Protein AF-A0A1Y2I792-F1 (afdb_monomer_lite)

Secondary structure (DSSP, 8-state):
-TT--HHHHHHHHHHHHHHHHHHHHHHHHHHTTGGG-TTS-S-S-HHHHHHHHHHHHHHHHHHHHHHHHHHHHHHH-EEE-TTS-EEEPPGGGS-HHHHHHHHHHHHHHHHHHHH-

pLDDT: mean 80.73, std 10.14, range [43.69, 92.12]

Radius of gyration: 18.72 Å; chains: 1; bounding box: 42×23×55 Å

Foldseek 3Di:
DQQDDLVVLVVQLVVLVVVLVVVQVVCCVPPNCLVLPPPNDDDPDPPVNLLVVLLNLLSVLSNVLSVLVSVQQVVQDWDQDPVRDTGRDGLVPGDPVSNVVVVVSVVSNVSSVVSD

Sequence (116 aa):
MSTASGTAFLLWSILSVLFLVFLVHHLWCYDRFKCLRWSAGRQPGAFKRVMTYSYLAAVPLFAFYSIGMTVIKYSEGFIMTPDGSFIPMPIDLYREPNRSWVLPLQFVFSIAFALE

Organism: Trametes coccinea (strain BRFM310) (NCBI:txid1353009)

Structure (mmCIF, N/CA/C/O backbone):
data_AF-A0A1Y2I792-F1
#
_entry.id   AF-A0A1Y2I792-F1
#
loop_
_atom_site.group_PDB
_atom_site.id
_atom_site.type_symbol
_atom_site.label_atom_id
_atom_site.label_alt_id
_atom_site.label_comp_id
_atom_site.label_asym_id
_atom_site.label_entity_id
_atom_site.label_seq_id
_atom_site.pdbx_PDB_ins_code
_atom_site.Cartn_x
_atom_site.Cartn_y
_atom_site.Cartn_z
_atom_site.occupancy
_atom_site.B_iso_or_equiv
_atom_site.auth_seq_id
_atom_site.auth_comp_id
_atom_site.auth_asym_id
_atom_site.auth_atom_id
_atom_site.pdbx_PDB_model_num
ATOM 1 N N . MET A 1 1 ? -0.275 7.781 14.351 1.00 47.59 1 MET A N 1
ATOM 2 C CA . MET A 1 1 ? -1.247 7.251 13.358 1.00 47.59 1 MET A CA 1
ATOM 3 C C . MET A 1 1 ? -2.471 6.574 14.003 1.00 47.59 1 MET A C 1
ATOM 5 O O . MET A 1 1 ? -3.304 6.030 13.290 1.00 47.59 1 MET A O 1
ATOM 9 N N . SER A 1 2 ? -2.631 6.630 15.330 1.00 43.69 2 SER A N 1
ATOM 10 C CA . SER A 1 2 ? -3.704 5.968 16.093 1.00 43.69 2 SER A CA 1
ATOM 11 C C . SER A 1 2 ? -5.066 6.679 16.029 1.00 43.69 2 SER A C 1
ATOM 13 O O . SER A 1 2 ? -6.090 6.031 16.194 1.00 43.69 2 SER A O 1
ATOM 15 N N . THR A 1 3 ? -5.100 7.975 15.709 1.00 54.97 3 THR A N 1
ATOM 16 C CA . THR A 1 3 ? -6.329 8.792 15.643 1.00 54.97 3 THR A CA 1
ATOM 17 C C . THR A 1 3 ? -6.864 9.014 14.227 1.00 54.97 3 THR A C 1
ATOM 19 O O . THR A 1 3 ? -7.884 9.673 14.048 1.00 54.97 3 THR A O 1
ATOM 22 N N . ALA A 1 4 ? -6.193 8.489 13.199 1.00 63.38 4 ALA A N 1
ATOM 23 C CA . ALA A 1 4 ? -6.620 8.694 11.820 1.00 63.38 4 ALA A CA 1
ATOM 24 C C . ALA A 1 4 ? -7.951 7.964 11.546 1.00 63.38 4 ALA A C 1
ATOM 26 O O . ALA A 1 4 ? -8.078 6.756 11.803 1.00 63.38 4 ALA A O 1
ATOM 27 N N . SER A 1 5 ? -8.931 8.725 11.042 1.00 73.56 5 SER A N 1
ATOM 28 C CA . SER A 1 5 ? -10.296 8.272 10.754 1.00 73.56 5 SER A CA 1
ATOM 29 C C . SER A 1 5 ? -10.304 7.095 9.777 1.00 73.56 5 SER A C 1
ATOM 31 O O . SER A 1 5 ? -9.561 7.097 8.796 1.00 73.56 5 SER A O 1
ATOM 33 N N . GLY A 1 6 ? -11.181 6.109 10.001 1.00 74.88 6 GLY A N 1
ATOM 34 C CA . GLY A 1 6 ? -11.379 4.989 9.070 1.00 74.88 6 GLY A CA 1
ATOM 35 C C . GLY A 1 6 ? -11.740 5.452 7.654 1.00 74.88 6 GLY A C 1
ATOM 36 O O . GLY A 1 6 ? -11.275 4.870 6.677 1.00 74.88 6 GLY A O 1
ATOM 37 N N . THR A 1 7 ? -12.455 6.575 7.534 1.00 82.25 7 THR A N 1
ATOM 38 C CA . THR A 1 7 ? -12.795 7.184 6.238 1.00 82.25 7 THR A CA 1
ATOM 39 C C . THR A 1 7 ? -11.575 7.707 5.479 1.00 82.25 7 THR A C 1
ATOM 41 O O . THR A 1 7 ? -11.562 7.671 4.251 1.00 82.25 7 THR A O 1
ATOM 44 N N . ALA A 1 8 ? -10.527 8.149 6.181 1.00 84.94 8 ALA A N 1
ATOM 45 C CA . ALA A 1 8 ? -9.288 8.595 5.548 1.00 84.94 8 ALA A CA 1
ATOM 46 C C . ALA A 1 8 ? -8.516 7.412 4.945 1.00 84.94 8 ALA A C 1
ATOM 48 O O . ALA A 1 8 ? -8.033 7.507 3.820 1.00 84.94 8 ALA A O 1
ATOM 49 N N . PHE A 1 9 ? -8.464 6.276 5.652 1.00 84.06 9 PHE A N 1
ATOM 50 C CA . PHE A 1 9 ? -7.863 5.049 5.120 1.00 84.06 9 PHE A CA 1
ATOM 51 C C . PHE A 1 9 ? -8.654 4.489 3.935 1.00 84.06 9 PHE A C 1
ATOM 53 O O . PHE A 1 9 ? -8.044 4.061 2.959 1.00 84.06 9 PHE A O 1
ATOM 60 N N . LEU A 1 10 ? -9.988 4.582 3.967 1.00 85.62 10 LEU A N 1
ATOM 61 C CA . LEU A 1 10 ? -10.834 4.214 2.830 1.00 85.62 10 LEU A CA 1
ATOM 62 C C . LEU A 1 10 ? -10.539 5.082 1.599 1.00 85.62 10 LEU A C 1
ATOM 64 O O . LEU A 1 10 ? -10.350 4.553 0.506 1.00 85.62 10 LEU A O 1
ATOM 68 N N . LEU A 1 11 ? -10.450 6.404 1.775 1.00 89.19 11 LEU A N 1
ATOM 69 C CA . LEU A 1 11 ? -10.072 7.318 0.696 1.00 89.19 11 LEU A CA 1
ATOM 70 C C . LEU A 1 11 ? -8.689 6.961 0.136 1.00 89.19 11 LEU A C 1
ATOM 72 O O . LEU A 1 11 ? -8.533 6.851 -1.078 1.00 89.19 11 LEU A O 1
ATOM 76 N N . TRP A 1 12 ? -7.703 6.737 1.008 1.00 88.50 12 TRP A N 1
ATOM 77 C CA . TRP A 1 12 ? -6.365 6.305 0.598 1.00 88.50 12 TRP A CA 1
ATOM 78 C C . TRP A 1 12 ? -6.408 4.999 -0.188 1.00 88.50 12 TRP A C 1
ATOM 80 O O . TRP A 1 12 ? -5.787 4.913 -1.239 1.00 88.50 12 TRP A O 1
ATOM 90 N N . SER A 1 13 ? -7.192 4.021 0.259 1.00 88.12 13 SER A N 1
ATOM 91 C CA . SER A 1 13 ? -7.353 2.747 -0.438 1.00 88.12 13 SER A CA 1
ATOM 92 C C . SER A 1 13 ? -7.921 2.932 -1.846 1.00 88.12 13 SER A C 1
ATOM 94 O O . SER A 1 13 ? -7.358 2.409 -2.808 1.00 88.12 13 SER A O 1
ATOM 96 N N . ILE A 1 14 ? -8.976 3.739 -1.996 1.00 90.56 14 ILE A N 1
ATOM 97 C CA . ILE A 1 14 ? -9.581 4.031 -3.302 1.00 90.56 14 ILE A CA 1
ATOM 98 C C . ILE A 1 14 ? -8.573 4.730 -4.220 1.00 90.56 14 ILE A C 1
ATOM 100 O O . ILE A 1 14 ? -8.395 4.316 -5.366 1.00 90.56 14 ILE A O 1
ATOM 104 N N . LEU A 1 15 ? -7.887 5.761 -3.721 1.00 91.12 15 LEU A N 1
ATOM 105 C CA . LEU A 1 15 ? -6.900 6.512 -4.499 1.00 91.12 15 LEU A CA 1
ATOM 106 C C . LEU A 1 15 ? -5.713 5.633 -4.915 1.00 91.12 15 LEU A C 1
ATOM 108 O O . LEU A 1 15 ? -5.312 5.675 -6.078 1.00 91.12 15 LEU A O 1
ATOM 112 N N . SER A 1 16 ? -5.190 4.796 -4.015 1.00 89.38 16 SER A N 1
ATOM 113 C CA . SER A 1 16 ? -4.095 3.869 -4.321 1.00 89.38 16 SER A CA 1
ATOM 114 C C . SER A 1 16 ? -4.496 2.827 -5.367 1.00 89.38 16 SER A C 1
ATOM 116 O O . SER A 1 16 ? -3.713 2.547 -6.274 1.00 89.38 16 SER A O 1
ATOM 118 N N . VAL A 1 17 ? -5.713 2.278 -5.292 1.00 90.88 17 VAL A N 1
ATOM 119 C CA . VAL A 1 17 ? -6.212 1.308 -6.282 1.00 90.88 17 VAL A CA 1
ATOM 120 C C . VAL A 1 17 ? -6.430 1.969 -7.643 1.00 90.88 17 VAL A C 1
ATOM 122 O O . VAL A 1 17 ? -5.994 1.424 -8.657 1.00 90.88 17 VAL A O 1
ATOM 125 N N . LEU A 1 18 ? -7.047 3.154 -7.684 1.00 92.12 18 LEU A N 1
ATOM 126 C CA . LEU A 1 18 ? -7.227 3.909 -8.929 1.00 92.12 18 LEU A CA 1
ATOM 127 C C . LEU A 1 18 ? -5.883 4.241 -9.580 1.00 92.12 18 LEU A C 1
ATOM 129 O O . LEU A 1 18 ? -5.724 4.056 -10.787 1.00 92.12 18 LEU A O 1
ATOM 133 N N . PHE A 1 19 ? -4.906 4.678 -8.784 1.00 89.81 19 PHE A N 1
ATOM 134 C CA . PHE A 1 19 ? -3.566 4.976 -9.273 1.00 89.81 19 PHE A CA 1
ATOM 135 C C . PHE A 1 19 ? -2.854 3.728 -9.805 1.00 89.81 19 PHE A C 1
ATOM 137 O O . PHE A 1 19 ? -2.252 3.784 -10.875 1.00 89.81 19 PHE A O 1
ATOM 144 N N . LEU A 1 20 ? -2.978 2.583 -9.124 1.00 89.69 20 LEU A N 1
ATOM 145 C CA . LEU A 1 20 ? -2.420 1.312 -9.590 1.00 89.69 20 LEU A CA 1
ATOM 146 C C . LEU A 1 20 ? -3.032 0.882 -10.932 1.00 89.69 20 LEU A C 1
ATOM 148 O O . LEU A 1 20 ? -2.297 0.526 -11.853 1.00 89.69 20 LEU A O 1
ATOM 152 N N . VAL A 1 21 ? -4.361 0.944 -11.067 1.00 91.12 21 VAL A N 1
ATOM 153 C CA . VAL A 1 21 ? -5.055 0.605 -12.322 1.00 91.12 21 VAL A CA 1
ATOM 154 C C . VAL A 1 21 ? -4.637 1.555 -13.442 1.00 91.12 21 VAL A C 1
ATOM 156 O O . VAL A 1 21 ? -4.319 1.099 -14.541 1.00 91.12 21 VAL A O 1
ATOM 159 N N . PHE A 1 22 ? -4.581 2.859 -13.161 1.00 91.38 22 PHE A N 1
ATOM 160 C CA . PHE A 1 22 ? -4.110 3.858 -14.116 1.00 91.38 22 PHE A CA 1
ATOM 161 C C . PHE A 1 22 ? -2.671 3.581 -14.563 1.00 91.38 22 PHE A C 1
ATOM 163 O O . PHE A 1 22 ? -2.397 3.588 -15.761 1.00 91.38 22 PHE A O 1
ATOM 170 N N . LEU A 1 23 ? -1.768 3.277 -13.628 1.00 88.06 23 LEU A N 1
ATOM 171 C CA . LEU A 1 23 ? -0.369 2.970 -13.915 1.00 88.06 23 LEU A CA 1
ATOM 172 C C . LEU A 1 23 ? -0.246 1.720 -14.792 1.00 88.06 23 LEU A C 1
ATOM 174 O O . LEU A 1 23 ? 0.409 1.761 -15.833 1.00 88.06 23 LEU A O 1
ATOM 178 N N . VAL A 1 24 ? -0.923 0.629 -14.429 1.00 87.88 24 VAL A N 1
ATOM 179 C CA . VAL A 1 24 ? -0.937 -0.620 -15.210 1.00 87.88 24 VAL A CA 1
ATOM 180 C C . VAL A 1 24 ? -1.485 -0.380 -16.619 1.00 87.88 24 VAL A C 1
ATOM 182 O O . VAL A 1 24 ? -0.885 -0.828 -17.597 1.00 87.88 24 VAL A O 1
ATOM 185 N N . HIS A 1 25 ? -2.585 0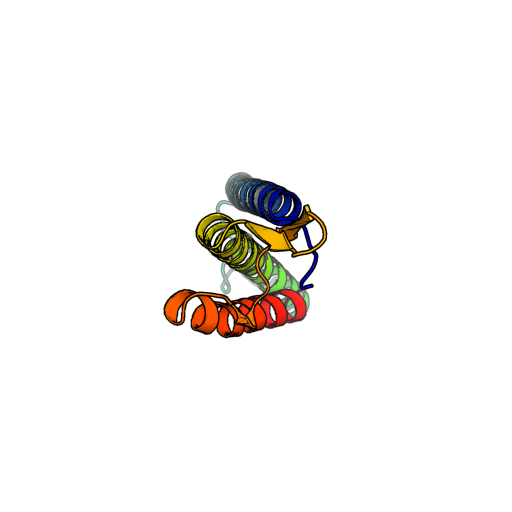.366 -16.738 1.00 89.94 25 HIS A N 1
ATOM 186 C CA . HIS A 1 25 ? -3.183 0.712 -18.025 1.00 89.94 25 HIS A CA 1
ATOM 187 C C . HIS A 1 25 ? -2.248 1.585 -18.876 1.00 89.94 25 HIS A C 1
ATOM 189 O O . HIS A 1 25 ? -2.026 1.293 -20.050 1.00 89.94 25 HIS A O 1
ATOM 195 N N . HIS A 1 26 ? -1.646 2.620 -18.287 1.00 88.38 26 HIS A N 1
ATOM 196 C CA . HIS A 1 26 ? -0.700 3.501 -18.967 1.00 88.38 26 HIS A CA 1
ATOM 197 C C . HIS A 1 26 ? 0.515 2.721 -19.488 1.00 88.38 26 HIS A C 1
ATOM 199 O O . HIS A 1 26 ? 0.885 2.853 -20.654 1.00 88.38 26 HIS A O 1
ATOM 205 N N . LEU A 1 27 ? 1.099 1.849 -18.663 1.00 84.81 27 LEU A N 1
ATOM 206 C CA . LEU A 1 27 ? 2.219 0.988 -19.060 1.00 84.81 27 LEU A CA 1
ATOM 207 C C . LEU A 1 27 ? 1.853 0.021 -20.187 1.00 84.81 27 LEU A C 1
ATOM 209 O O . LEU A 1 27 ? 2.672 -0.251 -21.074 1.00 84.81 27 LEU A O 1
ATOM 213 N N . TRP A 1 28 ? 0.631 -0.505 -20.148 1.00 85.81 28 TRP A N 1
ATOM 214 C CA . TRP A 1 28 ? 0.127 -1.370 -21.199 1.00 85.81 28 TRP A CA 1
ATOM 215 C C . TRP A 1 28 ? -0.042 -0.613 -22.518 1.00 85.81 28 TRP A C 1
ATOM 217 O O . TRP A 1 28 ? 0.459 -1.079 -23.539 1.00 85.81 28 TRP A O 1
ATOM 227 N N . CYS A 1 29 ? -0.674 0.562 -22.506 1.00 85.75 29 CYS A N 1
ATOM 228 C CA . CYS A 1 29 ? -0.873 1.380 -23.705 1.00 85.75 29 CYS A CA 1
ATOM 229 C C . CYS A 1 29 ? 0.438 1.890 -24.311 1.00 85.75 29 CYS A C 1
ATOM 231 O O . CYS A 1 29 ? 0.543 1.954 -25.533 1.00 85.75 29 CYS A O 1
ATOM 233 N N . TYR A 1 30 ? 1.426 2.239 -23.484 1.00 81.12 30 TYR A N 1
ATOM 234 C CA . TYR A 1 30 ? 2.667 2.838 -23.972 1.00 81.12 30 TYR A CA 1
ATOM 235 C C . TYR A 1 30 ? 3.564 1.825 -24.690 1.00 81.12 30 TYR A C 1
ATOM 237 O O . TYR A 1 30 ? 4.069 2.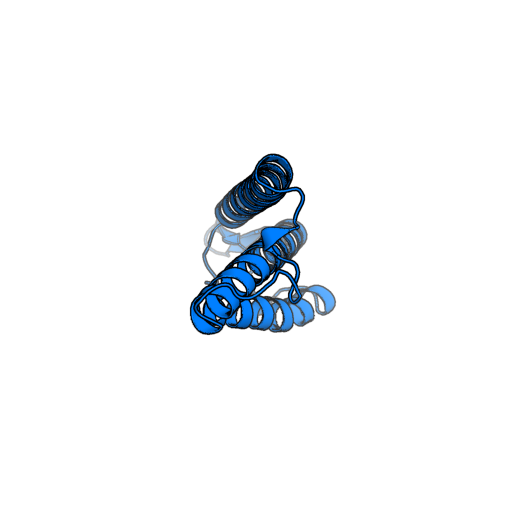108 -25.773 1.00 81.12 30 TYR A O 1
ATOM 245 N N . ASP A 1 31 ? 3.776 0.641 -24.099 1.00 76.50 31 ASP A N 1
ATOM 246 C CA . ASP A 1 31 ? 4.692 -0.344 -24.692 1.00 76.50 31 ASP A CA 1
ATOM 247 C C . ASP A 1 31 ? 4.407 -1.805 -24.299 1.00 76.50 31 ASP A C 1
ATOM 249 O O . ASP A 1 31 ? 5.280 -2.669 -24.395 1.00 76.50 31 ASP A O 1
ATOM 253 N N . ARG A 1 32 ? 3.198 -2.125 -23.813 1.00 78.44 32 ARG A N 1
ATOM 254 C CA . ARG A 1 32 ? 2.828 -3.488 -23.368 1.00 78.44 32 ARG A CA 1
ATOM 255 C C . ARG A 1 32 ? 3.886 -4.130 -22.455 1.00 78.44 32 ARG A C 1
ATOM 257 O O . ARG A 1 32 ? 4.253 -5.287 -22.650 1.00 78.44 32 ARG A O 1
ATOM 264 N N . PHE A 1 33 ? 4.424 -3.361 -21.505 1.00 74.75 33 PHE A N 1
ATOM 265 C CA . PHE A 1 33 ? 5.510 -3.768 -20.595 1.00 74.75 33 PHE A CA 1
ATOM 266 C C . PHE A 1 33 ? 6.866 -4.116 -21.248 1.00 74.75 33 PHE A C 1
ATOM 268 O O . PHE A 1 33 ? 7.776 -4.569 -20.552 1.00 74.75 33 PHE A O 1
ATOM 275 N N . LYS A 1 34 ? 7.080 -3.880 -22.549 1.00 68.62 34 LYS A N 1
ATOM 276 C CA . LYS A 1 34 ? 8.369 -4.171 -23.208 1.00 68.62 34 LYS A CA 1
ATOM 277 C C . LYS A 1 34 ? 9.506 -3.271 -22.704 1.00 68.62 34 LYS A C 1
ATOM 279 O O . LYS A 1 34 ? 10.611 -3.775 -22.506 1.00 68.62 34 LYS A O 1
ATOM 284 N N . CYS A 1 35 ? 9.225 -2.002 -22.389 1.00 66.81 35 CYS A N 1
ATOM 285 C CA . CYS A 1 35 ? 10.147 -1.080 -21.702 1.00 66.81 35 CYS A CA 1
ATOM 286 C C . CYS A 1 35 ? 10.620 -1.574 -20.319 1.00 66.81 35 CYS A C 1
ATOM 288 O O . CYS A 1 35 ? 11.692 -1.182 -19.863 1.00 66.81 35 CYS A O 1
ATOM 290 N N . LEU A 1 36 ? 9.845 -2.446 -19.663 1.00 69.69 36 LEU A N 1
ATOM 291 C CA . LEU A 1 36 ? 10.161 -3.050 -18.360 1.00 69.69 36 LEU A CA 1
ATOM 292 C C . LEU A 1 36 ? 10.870 -4.395 -18.486 1.00 69.69 36 LEU A C 1
ATOM 294 O O . LEU A 1 36 ? 11.092 -5.087 -17.497 1.00 69.69 36 LEU A O 1
ATOM 298 N N . ARG A 1 37 ? 11.231 -4.812 -19.701 1.00 71.25 37 ARG A N 1
ATOM 299 C CA . ARG A 1 37 ? 12.008 -6.031 -19.874 1.00 71.25 37 ARG A CA 1
ATOM 300 C C . ARG A 1 37 ? 13.469 -5.726 -19.567 1.00 71.25 37 ARG A C 1
ATOM 302 O O . ARG A 1 37 ? 14.102 -4.925 -20.251 1.00 71.25 37 ARG A O 1
ATOM 309 N N . TRP A 1 38 ? 14.038 -6.422 -18.584 1.00 64.25 38 TRP A N 1
ATOM 310 C CA . TRP A 1 38 ? 15.451 -6.280 -18.199 1.00 64.25 38 TRP A CA 1
ATOM 311 C C . TRP A 1 38 ? 16.416 -6.414 -19.395 1.00 64.25 38 TRP A C 1
ATOM 313 O O . TRP A 1 38 ? 17.418 -5.706 -19.487 1.00 64.25 38 TRP A O 1
ATOM 323 N N . SER A 1 39 ? 16.060 -7.263 -20.366 1.00 65.12 39 SER A N 1
ATOM 324 C CA . SER A 1 39 ? 16.818 -7.531 -21.595 1.00 65.12 39 SER A CA 1
ATOM 325 C C . SER A 1 39 ? 16.518 -6.588 -22.772 1.00 65.12 39 SER A C 1
ATOM 327 O O . SER A 1 39 ? 16.917 -6.875 -23.902 1.00 65.12 39 SER A O 1
ATOM 329 N N . ALA A 1 40 ? 15.803 -5.477 -22.566 1.00 61.75 40 ALA A N 1
ATOM 330 C CA . ALA A 1 40 ? 15.505 -4.505 -23.620 1.00 61.75 40 ALA A CA 1
ATOM 331 C C . ALA A 1 40 ? 16.740 -3.647 -23.967 1.00 61.75 40 ALA A C 1
ATOM 333 O O . ALA A 1 40 ? 16.834 -2.488 -23.571 1.00 61.75 40 ALA A O 1
ATOM 334 N N . GLY A 1 41 ? 17.701 -4.236 -24.686 1.00 60.94 41 GLY A N 1
ATOM 335 C CA . GLY A 1 41 ? 18.771 -3.549 -25.418 1.00 60.94 41 GLY A CA 1
ATOM 336 C C . GLY A 1 41 ? 19.678 -2.584 -24.635 1.00 60.94 41 GLY A C 1
ATOM 337 O O . GLY A 1 41 ? 19.580 -2.389 -23.424 1.00 60.94 41 GLY A O 1
ATOM 338 N N . ARG A 1 42 ? 20.599 -1.961 -25.378 1.00 56.16 42 ARG A N 1
ATOM 339 C CA . ARG A 1 42 ? 21.620 -1.011 -24.908 1.00 56.16 42 ARG A CA 1
ATOM 340 C C . ARG A 1 42 ? 20.999 0.375 -24.673 1.00 56.16 42 ARG A C 1
ATOM 342 O O . ARG A 1 42 ? 21.291 1.318 -25.395 1.00 56.16 42 ARG A O 1
ATOM 349 N N . GLN A 1 43 ? 20.089 0.482 -23.705 1.00 59.34 43 GLN A N 1
ATOM 350 C CA . GLN A 1 43 ? 19.567 1.775 -23.243 1.00 59.34 43 GLN A CA 1
ATOM 351 C C . GLN A 1 43 ? 20.470 2.337 -22.130 1.00 59.34 43 GLN A C 1
ATOM 353 O O . GLN A 1 43 ? 20.901 1.575 -21.259 1.00 59.34 43 GLN A O 1
ATOM 358 N N . PRO A 1 44 ? 20.777 3.645 -22.131 1.00 55.06 44 PRO A N 1
ATOM 359 C CA . PRO A 1 44 ? 21.720 4.235 -21.191 1.00 55.06 44 PRO A CA 1
ATOM 360 C C . PRO A 1 44 ? 21.094 4.384 -19.794 1.00 55.06 44 PRO A C 1
ATOM 362 O O . PRO A 1 44 ? 20.107 5.092 -19.610 1.00 55.06 44 PRO A O 1
ATOM 365 N N . GLY A 1 45 ? 21.710 3.738 -18.799 1.00 62.00 45 GLY A N 1
ATOM 366 C CA . GLY A 1 45 ? 21.507 4.019 -17.374 1.00 62.00 45 GLY A CA 1
ATOM 367 C C . GLY A 1 45 ? 20.744 2.940 -16.604 1.00 62.00 45 GLY A C 1
ATOM 368 O O . GLY A 1 45 ? 19.529 3.020 -16.444 1.00 62.00 45 GLY A O 1
ATOM 369 N N . ALA A 1 46 ? 21.474 1.981 -16.024 1.00 69.06 46 ALA A N 1
ATOM 370 C CA . ALA A 1 46 ? 20.927 1.020 -15.059 1.00 69.06 46 ALA A CA 1
ATOM 371 C C . ALA A 1 46 ? 20.221 1.715 -13.873 1.00 69.06 46 ALA A C 1
ATOM 373 O O . ALA A 1 46 ? 19.187 1.246 -13.410 1.00 69.06 46 ALA A O 1
ATOM 374 N N . PHE A 1 47 ? 20.715 2.886 -13.456 1.00 70.06 47 PHE A N 1
ATOM 375 C CA . PHE A 1 47 ? 20.145 3.684 -12.367 1.00 70.06 47 PHE A CA 1
ATOM 376 C C . PHE A 1 47 ? 18.706 4.162 -12.641 1.00 70.06 47 PHE A C 1
ATOM 378 O O . PHE A 1 47 ? 17.827 3.979 -11.805 1.00 70.06 47 PHE A O 1
ATOM 385 N N . LYS A 1 48 ? 18.421 4.676 -13.850 1.00 71.19 48 LYS A N 1
ATOM 386 C CA . LYS A 1 48 ? 17.057 5.087 -14.247 1.00 71.19 48 LYS A CA 1
ATOM 387 C C . LYS A 1 48 ? 16.071 3.916 -14.238 1.00 71.19 48 LYS A C 1
ATOM 389 O O . LYS A 1 48 ? 14.891 4.094 -13.948 1.00 71.19 48 LYS A O 1
ATOM 394 N N . ARG A 1 49 ? 16.553 2.707 -14.540 1.00 73.69 49 ARG A N 1
ATOM 395 C CA . ARG A 1 49 ? 15.733 1.491 -14.502 1.00 73.69 49 ARG A CA 1
ATOM 396 C C . ARG A 1 49 ? 15.410 1.082 -13.071 1.00 73.69 49 ARG A C 1
ATOM 398 O O . ARG A 1 49 ? 14.246 0.831 -12.793 1.00 73.69 49 ARG A O 1
ATOM 405 N N . VAL A 1 50 ? 16.402 1.060 -12.176 1.00 80.56 50 VAL A N 1
ATOM 406 C CA . VAL A 1 50 ? 16.192 0.739 -10.750 1.00 80.56 50 VAL A CA 1
ATOM 407 C C . VAL A 1 50 ? 15.155 1.674 -10.131 1.00 80.56 50 VAL A C 1
ATOM 409 O O . VAL A 1 50 ? 14.210 1.186 -9.525 1.00 80.56 50 VAL A O 1
ATOM 412 N N . MET A 1 51 ? 15.264 2.978 -10.393 1.00 82.19 51 MET A N 1
ATOM 413 C CA . MET A 1 51 ? 14.277 3.975 -9.964 1.00 82.19 51 MET A CA 1
ATOM 414 C C . MET A 1 51 ? 12.865 3.667 -10.492 1.00 82.19 51 MET A C 1
ATOM 416 O O . MET A 1 51 ? 11.880 3.755 -9.774 1.00 82.19 51 MET A O 1
ATOM 420 N N . THR A 1 52 ? 12.748 3.250 -11.756 1.00 81.81 52 THR A N 1
ATOM 421 C CA . THR A 1 52 ? 11.438 2.910 -12.337 1.00 81.81 52 THR A CA 1
ATOM 422 C C . THR A 1 52 ? 10.837 1.665 -11.678 1.00 81.81 52 THR A C 1
ATOM 424 O O . THR A 1 52 ? 9.643 1.645 -11.387 1.00 81.81 52 THR A O 1
ATOM 427 N N . TYR A 1 53 ? 11.643 0.630 -11.420 1.00 83.31 53 TYR A N 1
ATOM 428 C CA . TYR A 1 53 ? 11.170 -0.580 -10.741 1.00 83.31 53 TYR A CA 1
ATOM 429 C C . TYR A 1 53 ? 10.813 -0.326 -9.278 1.00 83.31 53 TYR A C 1
ATOM 431 O O . TYR A 1 53 ? 9.855 -0.928 -8.797 1.00 83.31 53 TYR A O 1
ATOM 439 N N . SER A 1 54 ? 11.546 0.548 -8.583 1.00 85.44 54 SER A N 1
ATOM 440 C CA . SER A 1 54 ? 11.256 0.879 -7.189 1.00 85.44 54 SER A CA 1
ATOM 441 C C . SER A 1 54 ? 9.907 1.593 -7.072 1.00 85.44 54 SER A C 1
ATOM 443 O O . SER A 1 54 ? 9.054 1.118 -6.326 1.00 85.44 54 SER A O 1
ATOM 445 N N . TYR A 1 55 ? 9.621 2.580 -7.932 1.00 83.19 55 TYR A N 1
ATOM 446 C CA . TYR A 1 55 ? 8.290 3.201 -8.001 1.00 83.19 55 TYR A CA 1
ATOM 447 C C . TYR A 1 55 ? 7.189 2.203 -8.360 1.00 83.19 55 TYR A C 1
ATOM 449 O O . TYR A 1 55 ? 6.123 2.189 -7.747 1.00 83.19 55 TYR A O 1
ATOM 457 N N . LEU A 1 56 ? 7.440 1.334 -9.339 1.00 86.88 56 LEU A N 1
ATOM 458 C CA . LEU A 1 56 ? 6.449 0.358 -9.787 1.00 86.88 56 LEU A CA 1
ATOM 459 C C . LEU A 1 56 ? 6.141 -0.696 -8.717 1.00 86.88 56 LEU A C 1
ATOM 461 O O . LEU A 1 56 ? 5.017 -1.185 -8.663 1.00 86.88 56 LEU A O 1
ATOM 465 N N . ALA A 1 57 ? 7.111 -1.020 -7.859 1.00 87.31 57 ALA A N 1
ATOM 466 C CA . ALA A 1 57 ? 6.931 -1.895 -6.706 1.00 87.31 57 ALA A CA 1
ATOM 467 C C . ALA A 1 57 ? 6.312 -1.168 -5.496 1.00 87.31 57 ALA A C 1
ATOM 469 O O . ALA A 1 57 ? 5.517 -1.770 -4.776 1.00 87.31 57 ALA A O 1
ATOM 470 N N . ALA A 1 58 ? 6.612 0.116 -5.286 1.00 90.25 58 ALA A N 1
ATOM 471 C CA . ALA A 1 58 ? 6.077 0.907 -4.177 1.00 90.25 58 ALA A CA 1
ATOM 472 C C . ALA A 1 58 ? 4.548 1.065 -4.258 1.00 90.25 58 ALA A C 1
ATOM 474 O O . ALA A 1 58 ? 3.842 0.863 -3.270 1.00 90.25 58 ALA A O 1
ATOM 475 N N . VAL A 1 59 ? 4.007 1.346 -5.447 1.00 88.69 59 VAL A N 1
ATOM 476 C CA . VAL A 1 59 ? 2.562 1.567 -5.660 1.00 88.69 59 VAL A CA 1
ATOM 477 C C . VAL A 1 59 ? 1.671 0.387 -5.226 1.00 88.69 59 VAL A C 1
ATOM 479 O O . VAL A 1 59 ? 0.721 0.614 -4.470 1.00 88.69 59 VAL A O 1
ATOM 482 N N . PRO A 1 60 ? 1.926 -0.874 -5.631 1.00 89.88 60 PRO A N 1
ATOM 483 C CA . PRO A 1 60 ? 1.144 -2.010 -5.152 1.00 89.88 60 PRO A CA 1
ATOM 484 C C . PRO A 1 60 ? 1.339 -2.277 -3.652 1.00 89.88 60 PRO A C 1
ATOM 486 O O . PRO A 1 60 ? 0.391 -2.715 -2.999 1.00 89.88 60 PRO A O 1
ATOM 489 N N . LEU A 1 61 ? 2.510 -1.976 -3.075 1.00 89.50 61 LEU A N 1
ATOM 490 C CA . LEU A 1 61 ? 2.726 -2.086 -1.625 1.00 89.50 61 LEU A CA 1
ATOM 491 C C . LEU A 1 61 ? 1.885 -1.055 -0.850 1.00 89.50 61 LEU A C 1
ATOM 493 O O . LEU A 1 61 ? 1.261 -1.409 0.152 1.00 89.50 61 LEU A O 1
ATOM 497 N N . PHE A 1 62 ? 1.776 0.185 -1.342 1.00 89.62 62 PHE A N 1
ATOM 498 C CA . PHE A 1 62 ? 0.868 1.191 -0.775 1.00 89.62 62 PHE A CA 1
ATOM 499 C C . PHE A 1 62 ? -0.605 0.787 -0.895 1.00 89.62 62 PHE A C 1
ATOM 501 O O . PHE A 1 62 ? -1.381 0.983 0.046 1.00 89.62 62 PHE A O 1
ATOM 508 N N . ALA A 1 63 ? -1.000 0.179 -2.017 1.00 90.00 63 ALA A N 1
ATOM 509 C CA . ALA A 1 63 ? -2.346 -0.368 -2.176 1.00 90.00 63 ALA A CA 1
ATOM 510 C C . ALA A 1 63 ? -2.619 -1.489 -1.156 1.00 90.00 63 ALA A C 1
ATOM 512 O O . ALA A 1 63 ? -3.654 -1.480 -0.493 1.00 90.00 63 ALA A O 1
ATOM 513 N N . PHE A 1 64 ? -1.674 -2.412 -0.959 1.00 92.00 64 PHE A N 1
ATOM 514 C CA . PHE A 1 64 ? -1.816 -3.486 0.026 1.00 92.00 64 PHE A CA 1
ATOM 515 C C . PHE A 1 64 ? -1.931 -2.950 1.459 1.00 92.00 64 PHE A C 1
ATOM 517 O O . PHE A 1 64 ? -2.833 -3.348 2.199 1.00 92.00 64 PHE A O 1
ATOM 524 N N . TYR A 1 65 ? -1.068 -2.002 1.835 1.00 90.56 65 TYR A N 1
ATOM 525 C CA . TYR A 1 65 ? -1.116 -1.357 3.147 1.00 90.56 65 TYR A CA 1
ATOM 526 C C . TYR A 1 65 ? -2.452 -0.645 3.395 1.00 90.56 65 T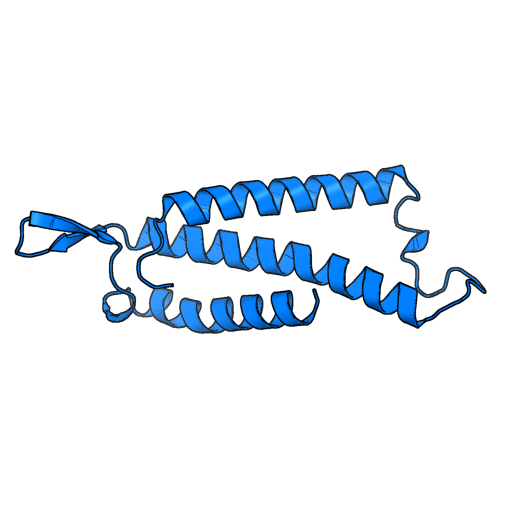YR A C 1
ATOM 528 O O . TYR A 1 65 ? -3.092 -0.860 4.426 1.00 90.56 65 TYR A O 1
ATOM 536 N N . SER A 1 66 ? -2.890 0.186 2.446 1.00 88.00 66 SER A N 1
ATOM 537 C CA . SER A 1 66 ? -4.116 0.977 2.584 1.00 88.00 66 SER A CA 1
ATOM 538 C C . SER A 1 66 ? -5.367 0.099 2.660 1.00 88.00 66 SER A C 1
ATOM 540 O O . SER A 1 66 ? -6.221 0.343 3.515 1.00 88.00 66 SER A O 1
ATOM 542 N N . ILE A 1 67 ? -5.458 -0.961 1.849 1.00 89.69 67 ILE A N 1
ATOM 543 C CA . ILE A 1 67 ? -6.553 -1.942 1.917 1.00 89.69 67 ILE A CA 1
ATOM 544 C C . ILE A 1 67 ? -6.528 -2.677 3.262 1.00 89.69 67 ILE A C 1
ATOM 546 O O . ILE A 1 67 ? -7.546 -2.711 3.953 1.00 89.69 67 ILE A O 1
ATOM 550 N N . GLY A 1 68 ? -5.375 -3.221 3.668 1.00 87.88 68 GLY A N 1
ATOM 551 C CA . GLY A 1 68 ? -5.247 -3.985 4.914 1.00 87.88 68 GLY A CA 1
ATOM 552 C C . GLY A 1 68 ? -5.622 -3.164 6.150 1.00 87.88 68 GLY A C 1
ATOM 553 O O . GLY A 1 68 ? -6.418 -3.609 6.978 1.00 87.88 68 GLY A O 1
ATOM 554 N N . MET A 1 69 ? -5.134 -1.924 6.234 1.00 86.25 69 MET A N 1
ATOM 555 C CA . MET A 1 69 ? -5.480 -1.003 7.322 1.00 86.25 69 MET A CA 1
ATOM 556 C C . MET A 1 69 ? -6.960 -0.613 7.320 1.00 86.25 69 MET A C 1
ATOM 558 O O . MET A 1 69 ? -7.558 -0.475 8.389 1.00 86.25 69 MET A O 1
ATOM 562 N N . THR A 1 70 ? -7.561 -0.456 6.138 1.00 87.56 70 THR A N 1
ATOM 563 C CA . THR A 1 70 ? -8.994 -0.169 6.002 1.00 87.56 70 THR A CA 1
ATOM 564 C C . THR A 1 70 ? -9.820 -1.341 6.528 1.00 87.56 70 THR A C 1
ATOM 566 O O . THR A 1 70 ? -10.657 -1.145 7.406 1.00 87.56 70 THR A O 1
ATOM 569 N N . VAL A 1 71 ? -9.544 -2.569 6.080 1.00 88.00 71 VAL A N 1
ATOM 570 C CA . VAL A 1 71 ? -10.283 -3.769 6.511 1.00 88.00 71 VAL A CA 1
ATOM 571 C C . VAL A 1 71 ? -10.218 -3.953 8.028 1.00 88.00 71 VAL A C 1
ATOM 573 O O . VAL A 1 71 ? -11.256 -4.176 8.654 1.00 88.00 71 VAL A O 1
ATOM 576 N N . ILE A 1 72 ? -9.036 -3.800 8.633 1.00 85.88 72 ILE A N 1
ATOM 577 C CA . ILE A 1 72 ? -8.871 -3.923 10.089 1.00 85.88 72 ILE A CA 1
ATOM 578 C C . ILE A 1 72 ? -9.682 -2.846 10.819 1.00 85.88 72 ILE A C 1
ATOM 580 O O . ILE A 1 72 ? -10.451 -3.166 11.722 1.00 85.88 72 ILE A O 1
ATOM 584 N N . LYS A 1 73 ? -9.587 -1.578 10.398 1.00 81.88 73 LYS A N 1
ATOM 585 C CA . LYS A 1 73 ? -10.308 -0.475 11.055 1.00 81.88 73 LYS A CA 1
ATOM 586 C C . LYS A 1 73 ? -11.827 -0.600 10.961 1.00 81.88 73 LYS A C 1
ATOM 588 O O . LYS A 1 73 ? -12.509 -0.293 11.933 1.00 81.88 73 LYS A O 1
ATOM 593 N N . TYR A 1 74 ? -12.358 -1.055 9.827 1.00 83.12 74 TYR A N 1
ATOM 594 C CA . TYR A 1 74 ? -13.798 -1.293 9.686 1.00 83.12 74 TYR A CA 1
ATOM 595 C C . TYR A 1 74 ? -14.270 -2.544 10.437 1.00 83.12 74 TYR A C 1
ATOM 597 O O . TYR A 1 74 ? -15.420 -2.580 10.865 1.00 83.12 74 TYR A O 1
ATOM 605 N N . SER A 1 75 ? -13.399 -3.539 10.629 1.00 83.62 75 SER A N 1
ATOM 606 C CA . SER A 1 75 ? -13.731 -4.756 11.382 1.00 83.62 75 SER A CA 1
ATOM 607 C C . SER A 1 75 ? -13.756 -4.531 12.897 1.00 83.62 75 SER A C 1
ATOM 609 O O . SER A 1 75 ? -14.593 -5.113 13.577 1.00 83.62 75 SER A O 1
ATOM 611 N N . GLU A 1 76 ? -12.853 -3.701 13.425 1.00 82.00 76 GLU A N 1
ATOM 612 C CA . GLU A 1 76 ? -12.772 -3.382 14.863 1.00 82.00 76 GLU A CA 1
ATOM 613 C C . GLU A 1 76 ? -13.803 -2.319 15.289 1.00 82.00 76 GLU A C 1
ATOM 615 O O . GLU A 1 76 ? -14.319 -2.346 16.404 1.00 82.00 76 GLU A O 1
ATOM 620 N N . GLY A 1 77 ? -14.163 -1.400 14.387 1.00 78.94 77 GLY A N 1
ATOM 621 C CA . GLY A 1 77 ? -15.224 -0.422 14.622 1.00 78.94 77 GLY A CA 1
ATOM 622 C C . GLY A 1 77 ? -14.852 0.703 15.600 1.00 78.94 77 GLY A C 1
ATOM 623 O O . GLY A 1 77 ? -13.703 1.151 15.685 1.00 78.94 77 GLY A O 1
ATOM 624 N N . PHE A 1 78 ? -15.866 1.218 16.298 1.00 79.19 78 PHE A N 1
ATOM 625 C CA . PHE A 1 78 ? -15.761 2.365 17.204 1.00 79.19 78 PHE A CA 1
ATOM 626 C C . PHE A 1 78 ? -16.131 1.960 18.626 1.00 79.19 78 PHE A C 1
ATOM 628 O O . PHE A 1 78 ? -17.032 1.145 18.827 1.00 79.19 78 PHE A O 1
ATOM 635 N N . ILE A 1 79 ? -15.477 2.580 19.606 1.00 76.88 79 ILE A N 1
ATOM 636 C CA . ILE A 1 79 ? -15.829 2.431 21.019 1.00 76.88 79 ILE A CA 1
ATOM 637 C C . ILE A 1 79 ? -16.390 3.748 21.556 1.00 76.88 79 ILE A C 1
ATOM 639 O O . ILE A 1 79 ? -15.968 4.835 21.149 1.00 76.88 79 ILE A O 1
ATOM 643 N N . MET A 1 80 ? -17.361 3.646 22.465 1.00 74.06 80 MET A N 1
ATOM 644 C CA . MET A 1 80 ? -17.856 4.797 23.217 1.00 74.06 80 MET A CA 1
ATOM 645 C C . MET A 1 80 ? -16.955 5.006 24.428 1.00 74.06 80 MET A C 1
ATOM 647 O O . MET A 1 80 ? -16.833 4.132 25.287 1.00 74.06 80 MET A O 1
ATOM 651 N N . THR A 1 81 ? -16.306 6.163 24.473 1.00 74.12 81 THR A N 1
ATOM 652 C CA . THR A 1 81 ? -15.527 6.604 25.634 1.00 74.12 81 THR A CA 1
ATOM 653 C C . THR A 1 81 ? -16.493 6.907 26.787 1.00 74.12 81 THR A C 1
ATOM 655 O O . THR A 1 81 ? -17.620 7.333 26.515 1.00 74.12 81 THR A O 1
ATOM 658 N N . PRO A 1 82 ? -16.091 6.749 28.065 1.00 76.19 82 PRO A N 1
ATOM 659 C CA . PRO A 1 82 ? -16.926 7.115 29.216 1.00 76.19 82 PRO A CA 1
ATOM 660 C C . PRO A 1 82 ? -17.477 8.551 29.168 1.00 76.19 82 PRO A C 1
ATOM 662 O O . PRO A 1 82 ? -18.538 8.818 29.719 1.00 76.19 82 PRO A O 1
ATOM 665 N N . ASP A 1 83 ? -16.798 9.445 28.442 1.00 79.00 83 ASP A N 1
ATOM 666 C CA . ASP A 1 83 ? -17.187 10.844 28.222 1.00 79.00 83 ASP A CA 1
ATOM 667 C C . ASP A 1 83 ? -18.254 11.037 27.120 1.00 79.00 83 ASP A C 1
ATOM 669 O O . ASP A 1 83 ? -18.563 12.163 26.733 1.00 79.00 83 ASP A O 1
ATOM 673 N N . GLY A 1 84 ? -18.801 9.952 26.557 1.00 79.06 84 GLY A N 1
ATOM 674 C CA . GLY A 1 84 ? -19.825 9.986 25.505 1.00 79.06 84 GLY A CA 1
ATOM 675 C C . GLY A 1 84 ? -19.296 10.273 24.093 1.00 79.06 84 GLY A C 1
ATOM 676 O O . GLY A 1 84 ? -20.083 10.380 23.152 1.00 79.06 84 GLY A O 1
ATOM 677 N N . SER A 1 85 ? -17.977 10.380 23.912 1.00 78.19 85 SER A N 1
ATOM 678 C CA . SER A 1 85 ? -17.346 10.588 22.606 1.00 78.19 85 SER A CA 1
ATOM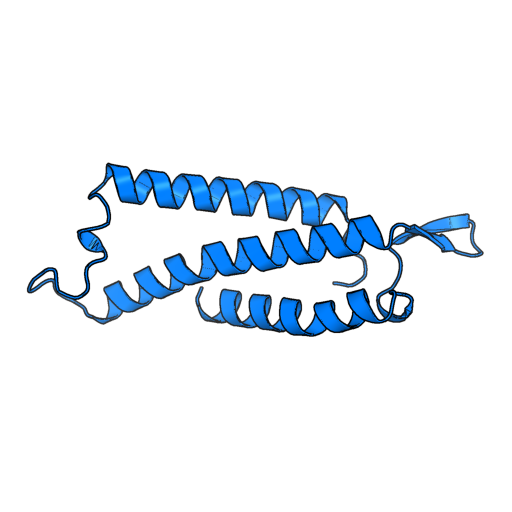 679 C C . SER A 1 85 ? -17.083 9.264 21.879 1.00 78.19 85 SER A C 1
ATOM 681 O O . SER A 1 85 ? -16.627 8.280 22.469 1.00 78.19 85 SER A O 1
ATOM 683 N N . PHE A 1 86 ? -17.348 9.243 20.570 1.00 75.69 86 PHE A N 1
ATOM 684 C CA . PHE A 1 86 ? -17.009 8.115 19.705 1.00 75.69 86 PHE A CA 1
ATOM 685 C C . PHE A 1 86 ? -15.563 8.244 19.243 1.00 75.69 86 PHE A C 1
ATOM 687 O O . PHE A 1 86 ? -15.221 9.178 18.515 1.00 75.69 86 PHE A O 1
ATOM 694 N N . ILE A 1 87 ? -14.725 7.289 19.638 1.00 76.94 87 ILE A N 1
ATOM 695 C CA . ILE A 1 87 ? -13.343 7.204 19.166 1.00 76.94 87 ILE A CA 1
ATOM 696 C C . ILE A 1 87 ? -13.140 5.907 18.379 1.00 76.94 87 ILE A C 1
ATOM 698 O O . ILE A 1 87 ? -13.779 4.890 18.676 1.00 76.94 87 ILE A O 1
ATOM 702 N N . PRO A 1 88 ? -12.272 5.910 17.350 1.00 72.94 88 PRO A N 1
ATOM 703 C CA . PRO A 1 88 ? -11.853 4.665 16.723 1.00 72.94 88 PRO A CA 1
ATOM 704 C C . PRO A 1 88 ? -11.194 3.774 17.778 1.00 72.94 88 PRO A C 1
ATOM 706 O O . PRO A 1 88 ? -10.442 4.270 18.622 1.00 72.94 88 PRO A O 1
ATOM 709 N N . MET A 1 89 ? -11.476 2.470 17.728 1.00 77.88 89 MET A N 1
ATOM 710 C CA . MET A 1 89 ? -10.925 1.529 18.699 1.00 77.88 89 MET A CA 1
ATOM 711 C C . MET A 1 89 ? -9.384 1.633 18.721 1.00 77.88 89 MET A C 1
ATOM 713 O O . MET A 1 89 ? -8.753 1.644 17.653 1.00 77.88 89 MET A O 1
ATOM 717 N N . PRO A 1 90 ? -8.762 1.770 19.906 1.00 77.25 90 PRO A N 1
ATOM 718 C CA . PRO A 1 90 ? -7.313 1.839 20.018 1.00 77.25 90 PRO A CA 1
ATOM 719 C C . PRO A 1 90 ? -6.696 0.462 19.750 1.00 77.25 90 PRO A C 1
ATOM 721 O O . PRO A 1 90 ? -7.305 -0.572 20.012 1.00 77.25 90 PRO A O 1
ATOM 724 N N . ILE A 1 91 ? -5.458 0.459 19.252 1.00 73.94 91 ILE A N 1
ATOM 725 C CA . ILE A 1 91 ? -4.755 -0.748 18.782 1.00 73.94 91 ILE A CA 1
ATOM 726 C C . ILE A 1 91 ? -4.593 -1.800 19.894 1.00 73.94 91 ILE A C 1
ATOM 728 O O . ILE A 1 91 ? -4.578 -2.996 19.614 1.00 73.94 91 ILE A O 1
ATOM 732 N N . ASP A 1 92 ? -4.503 -1.377 21.156 1.00 75.56 92 ASP A N 1
ATOM 733 C CA . ASP A 1 92 ? -4.373 -2.285 22.304 1.00 75.56 92 ASP A CA 1
ATOM 734 C C . ASP A 1 92 ? -5.642 -3.086 22.602 1.00 75.56 92 ASP A C 1
ATOM 736 O O . ASP A 1 92 ? -5.566 -4.138 23.232 1.00 75.56 92 ASP A O 1
ATOM 740 N N . LEU A 1 93 ? -6.791 -2.600 22.133 1.00 78.56 93 LEU A N 1
ATOM 741 C CA . LEU A 1 93 ? -8.093 -3.239 22.295 1.00 78.56 93 LEU A CA 1
ATOM 742 C C . LEU A 1 93 ? -8.488 -4.082 21.070 1.00 78.56 93 LEU A C 1
ATOM 744 O O . LEU A 1 93 ? -9.543 -4.709 21.094 1.00 78.56 93 LEU A O 1
ATOM 748 N N . TYR A 1 94 ? -7.654 -4.130 20.023 1.00 81.38 94 TYR A N 1
ATOM 749 C CA . TYR A 1 94 ? -7.923 -4.953 18.842 1.00 81.38 94 TYR A CA 1
ATOM 750 C C . TYR A 1 94 ? -7.946 -6.433 19.189 1.00 81.38 94 TYR A C 1
ATOM 752 O O . TYR A 1 94 ? -7.186 -6.912 20.038 1.00 81.38 94 TYR A O 1
ATOM 760 N N . ARG A 1 95 ? -8.769 -7.186 18.460 1.00 80.56 95 ARG A N 1
ATOM 761 C CA . ARG A 1 95 ? -8.767 -8.644 18.561 1.00 80.56 95 ARG A CA 1
ATOM 762 C C . ARG A 1 95 ? -7.362 -9.174 18.256 1.00 80.56 95 ARG A C 1
ATOM 764 O O . ARG A 1 95 ? -6.756 -8.763 17.269 1.00 80.56 95 ARG A O 1
ATOM 771 N N . GLU A 1 96 ? -6.877 -10.130 19.050 1.00 81.38 96 GLU A N 1
ATOM 772 C CA . GLU A 1 96 ? -5.581 -10.824 18.882 1.00 81.38 96 GLU A CA 1
ATOM 773 C C . GLU A 1 96 ? -5.155 -11.059 17.410 1.00 81.38 96 GLU A C 1
ATOM 775 O O . GLU A 1 96 ? -4.064 -10.617 17.031 1.00 81.38 96 GLU A O 1
ATOM 780 N N . PRO A 1 97 ? -5.993 -11.663 16.532 1.00 80.38 97 PRO A N 1
ATOM 781 C CA . PRO A 1 97 ? -5.628 -11.853 15.130 1.00 80.38 97 PRO A CA 1
ATOM 782 C C . PRO A 1 97 ? -5.381 -10.527 14.402 1.00 80.38 97 PRO A C 1
ATOM 784 O O . PRO A 1 97 ? -4.351 -10.373 13.753 1.00 80.38 97 PRO A O 1
ATOM 787 N N . ASN A 1 98 ? -6.265 -9.542 14.544 1.00 81.31 98 ASN A N 1
ATOM 788 C CA . ASN A 1 98 ? -6.158 -8.257 13.853 1.00 81.31 98 ASN A CA 1
ATOM 789 C C . ASN A 1 98 ? -4.997 -7.410 14.385 1.00 81.31 98 ASN A C 1
ATOM 791 O O . ASN A 1 98 ? -4.326 -6.732 13.607 1.00 81.31 98 ASN A O 1
ATOM 795 N N . ARG A 1 99 ? -4.698 -7.502 15.686 1.00 82.38 99 ARG A N 1
ATOM 796 C CA . ARG A 1 99 ? -3.544 -6.842 16.311 1.00 82.38 99 ARG A CA 1
ATOM 797 C C . ARG A 1 99 ? -2.226 -7.342 15.721 1.00 82.38 99 ARG A C 1
ATOM 799 O O . ARG A 1 99 ? -1.358 -6.533 15.394 1.00 82.38 99 ARG A O 1
ATOM 806 N N . SER A 1 100 ? -2.096 -8.657 15.522 1.00 86.12 100 SER A N 1
ATOM 807 C CA . SER A 1 100 ? -0.884 -9.256 14.944 1.00 86.12 100 SER A CA 1
ATOM 808 C C . SER A 1 100 ? -0.611 -8.816 13.499 1.00 86.12 100 SER A C 1
ATOM 810 O O . SER A 1 100 ? 0.549 -8.745 13.099 1.00 86.12 100 SER A O 1
ATOM 812 N N . TRP A 1 101 ? -1.650 -8.444 12.741 1.00 85.81 101 TRP A N 1
ATOM 813 C CA . TRP A 1 101 ? -1.535 -7.959 11.361 1.00 85.81 101 TRP A CA 1
ATOM 814 C C . TRP A 1 101 ? -1.087 -6.495 11.244 1.00 85.81 101 TRP A C 1
ATOM 816 O O . TRP A 1 101 ? -0.601 -6.088 10.188 1.00 85.81 101 TRP A O 1
ATOM 826 N N . VAL A 1 102 ? -1.183 -5.698 12.312 1.00 86.12 102 VAL A N 1
ATOM 827 C CA . VAL A 1 102 ? -0.785 -4.279 12.276 1.00 86.12 102 VAL A CA 1
ATOM 828 C C . VAL A 1 102 ? 0.723 -4.124 12.054 1.00 86.12 102 VAL A C 1
ATOM 830 O O . VAL A 1 102 ? 1.144 -3.308 11.236 1.00 86.12 102 VAL A O 1
ATOM 833 N N . LEU A 1 103 ? 1.548 -4.925 12.736 1.00 87.88 103 LEU A N 1
ATOM 834 C CA . LEU A 1 103 ? 3.007 -4.893 12.582 1.00 87.88 103 LEU A CA 1
ATOM 835 C C . LEU A 1 103 ? 3.486 -5.215 11.154 1.00 87.88 103 LEU A C 1
ATOM 837 O O . LEU A 1 103 ? 4.232 -4.407 10.599 1.00 87.88 103 LEU A O 1
ATOM 841 N N . PRO A 1 104 ? 3.084 -6.334 10.517 1.00 90.56 104 PRO A N 1
ATOM 842 C CA . PRO A 1 104 ? 3.503 -6.631 9.151 1.00 90.56 104 PRO A CA 1
ATOM 843 C C . PRO A 1 104 ? 3.009 -5.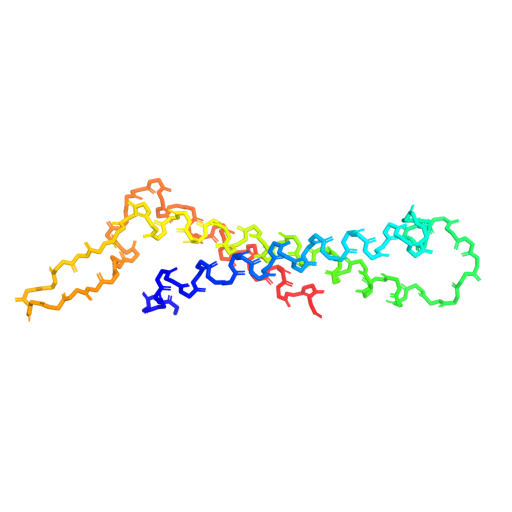577 8.157 1.00 90.56 104 PRO A C 1
ATOM 845 O O . PRO A 1 104 ? 3.768 -5.197 7.269 1.00 90.56 104 PRO A O 1
ATOM 848 N N . LEU A 1 105 ? 1.800 -5.031 8.329 1.00 88.19 105 LEU A N 1
ATOM 849 C CA . LEU A 1 105 ? 1.328 -3.917 7.498 1.00 88.19 105 LEU A CA 1
ATOM 850 C C . LEU A 1 105 ? 2.217 -2.677 7.656 1.00 88.19 105 LEU A C 1
ATOM 852 O O . LEU A 1 105 ? 2.566 -2.044 6.661 1.00 88.19 105 LEU A O 1
ATOM 856 N N . GLN A 1 106 ? 2.649 -2.360 8.876 1.00 88.75 106 GLN A N 1
ATOM 857 C CA . GLN A 1 106 ? 3.564 -1.24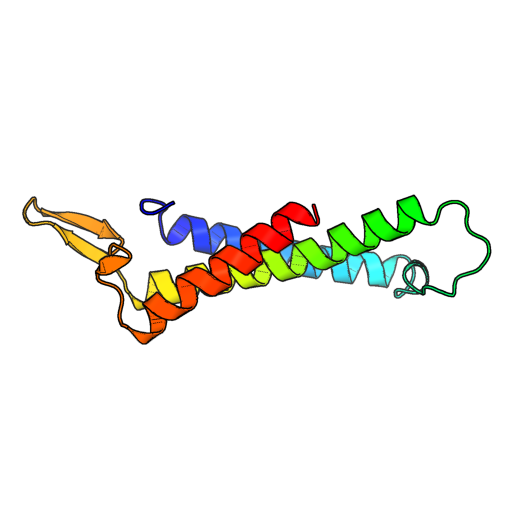5 9.107 1.00 88.75 106 GLN A CA 1
ATOM 858 C C . GLN A 1 106 ? 4.942 -1.480 8.465 1.00 88.75 106 GLN A C 1
ATOM 860 O O . GLN A 1 106 ? 5.533 -0.539 7.939 1.00 88.75 106 GLN A O 1
ATOM 865 N N . PHE A 1 107 ? 5.443 -2.719 8.440 1.00 91.75 107 PHE A N 1
ATOM 866 C CA . PHE A 1 107 ? 6.660 -3.053 7.692 1.00 91.75 107 PHE A CA 1
ATOM 867 C C . PHE A 1 107 ? 6.476 -2.885 6.183 1.00 91.75 107 PHE A C 1
ATOM 869 O O . PHE A 1 107 ? 7.353 -2.318 5.533 1.00 91.75 107 PHE A O 1
ATOM 876 N N . VAL A 1 108 ? 5.338 -3.318 5.630 1.00 91.31 108 VAL A N 1
ATOM 877 C CA . VAL A 1 108 ? 5.012 -3.108 4.209 1.00 91.31 108 VAL A CA 1
ATOM 878 C C . VAL A 1 108 ? 5.005 -1.621 3.870 1.00 91.31 108 VAL A C 1
ATOM 880 O O . VAL A 1 108 ? 5.585 -1.234 2.859 1.00 91.31 108 VAL A O 1
ATOM 883 N N . PHE A 1 109 ? 4.419 -0.786 4.730 1.00 89.19 109 PHE A N 1
ATOM 884 C CA . PHE A 1 109 ? 4.439 0.666 4.559 1.00 89.19 109 PHE A CA 1
ATOM 885 C C . PHE A 1 109 ? 5.864 1.229 4.564 1.00 89.19 109 PHE A C 1
ATOM 887 O O . PHE A 1 109 ? 6.219 1.986 3.667 1.00 89.19 109 PHE A O 1
ATOM 894 N N . SER A 1 110 ? 6.705 0.820 5.518 1.00 91.00 110 SER A N 1
ATOM 895 C CA . SER A 1 110 ? 8.106 1.256 5.575 1.00 91.00 110 SER A CA 1
ATOM 896 C C . SER A 1 110 ? 8.908 0.833 4.340 1.00 91.00 110 SER A C 1
ATOM 898 O O . SER A 1 110 ? 9.713 1.613 3.844 1.00 91.00 110 SER A O 1
ATOM 900 N N . ILE A 1 111 ? 8.685 -0.381 3.821 1.00 90.56 111 ILE A N 1
ATOM 901 C CA . ILE A 1 111 ? 9.335 -0.857 2.589 1.00 90.56 111 ILE A CA 1
ATOM 902 C C . ILE A 1 111 ? 8.831 -0.065 1.381 1.00 90.56 111 ILE A C 1
ATOM 904 O O . ILE A 1 111 ? 9.641 0.346 0.557 1.00 90.56 111 ILE A O 1
ATOM 908 N N . ALA A 1 112 ? 7.521 0.177 1.282 1.00 89.38 112 ALA A N 1
ATOM 909 C CA . ALA A 1 112 ? 6.940 0.987 0.213 1.00 89.38 112 ALA A CA 1
ATOM 910 C C . ALA A 1 112 ? 7.556 2.391 0.189 1.00 89.38 112 ALA A C 1
ATOM 912 O O . ALA A 1 112 ? 7.994 2.847 -0.860 1.00 89.38 112 ALA A O 1
ATOM 913 N N . PHE A 1 113 ? 7.672 3.020 1.361 1.00 87.69 113 PHE A N 1
ATOM 914 C CA . PHE A 1 113 ? 8.255 4.350 1.518 1.00 87.69 113 PHE A CA 1
ATOM 915 C C . PHE A 1 113 ? 9.769 4.381 1.258 1.00 87.69 113 PHE A C 1
ATOM 917 O O . PHE A 1 113 ? 10.299 5.402 0.848 1.00 87.69 113 PHE A O 1
ATOM 924 N N . ALA A 1 114 ? 10.482 3.274 1.490 1.00 88.62 114 ALA A N 1
ATOM 925 C CA . ALA A 1 114 ? 11.907 3.158 1.171 1.00 88.62 114 ALA A CA 1
ATOM 926 C C . ALA A 1 114 ? 12.181 2.921 -0.328 1.00 88.62 114 ALA A C 1
ATOM 928 O O . ALA A 1 114 ? 13.317 3.078 -0.773 1.00 88.62 114 ALA A O 1
ATOM 929 N N . LEU A 1 115 ? 11.171 2.475 -1.082 1.00 84.75 115 LEU A N 1
ATOM 930 C CA . LEU A 1 115 ? 11.241 2.251 -2.530 1.00 84.75 115 LEU A CA 1
ATOM 931 C C . LEU A 1 115 ? 10.797 3.475 -3.348 1.00 84.75 115 LEU A C 1
ATOM 933 O O . LEU A 1 115 ? 11.076 3.525 -4.551 1.00 84.75 115 LEU A O 1
ATOM 937 N N . GLU A 1 116 ? 10.098 4.414 -2.712 1.00 76.44 116 GLU A N 1
ATOM 938 C CA . GLU A 1 116 ? 9.740 5.728 -3.258 1.00 76.44 116 GLU A CA 1
ATOM 939 C C . GLU A 1 116 ? 10.945 6.684 -3.284 1.00 76.44 116 GLU A C 1
ATOM 941 O O . GLU A 1 116 ? 11.107 7.387 -4.313 1.00 76.44 116 GLU A O 1
#